Protein AF-A8A8K7-F1 (afdb_monomer_lite)

Radius of gyration: 17.1 Å; chains: 1; bounding box: 47×26×38 Å

pLDDT: mean 73.45, std 13.47, range [32.59, 96.12]

Sequence (125 aa):
MANVRFGVALPKELAERLDEVAERLNVSRSKVIEMATSAFINYLEALEDPNKATIFVVIAPASELEKVVRALEPLEAPAFACVIMKSKYVILLINVNGQEVSVLETLRKLKGAVYPIVYPGSNGV

Structure (mmCIF, N/CA/C/O backbone):
data_AF-A8A8K7-F1
#
_entry.id   AF-A8A8K7-F1
#
loop_
_atom_site.group_PDB
_atom_site.id
_atom_site.type_symbol
_atom_site.label_atom_id
_atom_site.label_alt_id
_atom_site.label_comp_id
_atom_site.label_asym_id
_atom_site.label_entity_id
_atom_site.label_seq_id
_atom_site.pdbx_PDB_ins_code
_atom_site.Cartn_x
_atom_site.Cartn_y
_atom_site.Cartn_z
_atom_site.occupancy
_atom_site.B_iso_or_equiv
_atom_site.auth_seq_id
_atom_site.auth_comp_id
_atom_site.auth_asym_id
_atom_site.auth_atom_id
_atom_site.pdbx_PDB_model_num
ATOM 1 N N . MET A 1 1 ? -22.301 1.930 -15.587 1.00 54.97 1 MET A N 1
ATOM 2 C CA . MET A 1 1 ? -22.117 0.613 -14.933 1.00 54.97 1 MET A CA 1
ATOM 3 C C . MET A 1 1 ? -23.096 0.497 -13.773 1.00 54.97 1 MET A C 1
ATOM 5 O O . MET A 1 1 ? -23.426 1.523 -13.191 1.00 54.97 1 MET A O 1
ATOM 9 N N . ALA A 1 2 ? -23.606 -0.702 -13.480 1.00 71.75 2 ALA A N 1
ATOM 10 C CA . ALA A 1 2 ? -24.527 -0.927 -12.364 1.00 71.75 2 ALA A CA 1
ATOM 11 C C . ALA A 1 2 ? -23.761 -1.000 -11.031 1.00 71.75 2 ALA A C 1
ATOM 13 O O . ALA A 1 2 ? -22.701 -1.618 -10.966 1.00 71.75 2 ALA A O 1
ATOM 14 N N . ASN A 1 3 ? -24.301 -0.392 -9.972 1.00 77.38 3 ASN A N 1
ATOM 15 C CA . ASN A 1 3 ? -23.714 -0.472 -8.635 1.00 77.38 3 ASN A 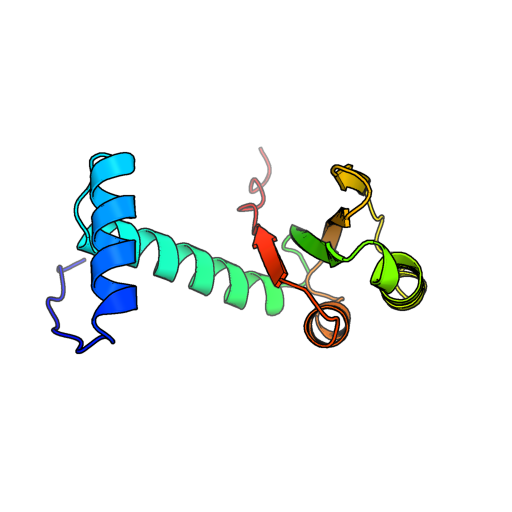CA 1
ATOM 16 C C . ASN A 1 3 ? -23.965 -1.861 -8.035 1.00 77.38 3 ASN A C 1
ATOM 18 O O . ASN A 1 3 ? -25.113 -2.235 -7.789 1.00 77.38 3 ASN A O 1
ATOM 22 N N . VAL A 1 4 ? -22.893 -2.605 -7.766 1.00 85.19 4 VAL A N 1
ATOM 23 C CA . VAL A 1 4 ? -22.954 -3.908 -7.093 1.00 85.19 4 VAL A CA 1
ATOM 24 C C . VAL A 1 4 ? -22.856 -3.691 -5.584 1.00 85.19 4 VAL A C 1
ATOM 26 O O . VAL A 1 4 ? -21.923 -3.050 -5.104 1.00 85.19 4 VAL A O 1
ATOM 29 N N . ARG A 1 5 ? -23.820 -4.222 -4.822 1.00 84.69 5 ARG A N 1
ATOM 30 C CA . ARG A 1 5 ? -23.780 -4.239 -3.352 1.00 84.69 5 ARG A CA 1
ATOM 31 C C . ARG A 1 5 ? -23.390 -5.627 -2.867 1.00 84.69 5 ARG A C 1
ATOM 33 O O . ARG A 1 5 ? -24.005 -6.612 -3.261 1.00 84.69 5 ARG A O 1
ATOM 40 N N . PHE A 1 6 ? -22.406 -5.684 -1.983 1.00 89.25 6 PHE A N 1
ATOM 41 C CA . PHE A 1 6 ? -21.948 -6.909 -1.338 1.00 89.25 6 PHE A CA 1
ATOM 42 C C . PHE A 1 6 ? -21.573 -6.614 0.119 1.00 89.25 6 PHE A C 1
ATOM 44 O O . PHE A 1 6 ? -21.259 -5.475 0.467 1.00 89.25 6 PHE A O 1
ATOM 51 N N . GLY A 1 7 ? -21.654 -7.631 0.978 1.00 87.88 7 GLY A N 1
ATOM 52 C CA . GLY A 1 7 ? -21.267 -7.545 2.386 1.00 87.88 7 GLY A CA 1
ATOM 53 C C . GLY A 1 7 ? -19.929 -8.238 2.628 1.00 87.88 7 GLY A C 1
ATOM 54 O O . GLY A 1 7 ? -19.670 -9.288 2.046 1.00 87.88 7 GLY A O 1
ATOM 55 N N . VAL A 1 8 ? -19.093 -7.665 3.495 1.00 85.44 8 VAL A N 1
ATOM 56 C CA . VAL A 1 8 ? -17.809 -8.248 3.912 1.00 85.44 8 VAL A CA 1
ATOM 57 C C . VAL A 1 8 ? -17.699 -8.152 5.429 1.00 85.44 8 VAL A C 1
ATOM 59 O O . VAL A 1 8 ? -17.962 -7.095 6.002 1.00 85.44 8 VAL A O 1
ATOM 62 N N . ALA A 1 9 ? -17.311 -9.247 6.080 1.00 90.25 9 ALA A N 1
ATOM 63 C CA . ALA A 1 9 ? -16.986 -9.241 7.501 1.00 90.25 9 ALA A CA 1
ATOM 64 C C . ALA A 1 9 ? -15.527 -8.803 7.691 1.00 90.25 9 ALA A C 1
ATOM 66 O O . ALA A 1 9 ? -14.623 -9.385 7.094 1.00 90.25 9 ALA A O 1
ATOM 67 N N . LEU A 1 10 ? -15.304 -7.782 8.520 1.00 87.88 10 LEU A N 1
ATOM 68 C CA . LEU A 1 10 ? -13.978 -7.254 8.844 1.00 87.88 10 LEU A CA 1
ATOM 69 C C . LEU A 1 10 ? -13.712 -7.386 10.349 1.00 87.88 10 LEU A C 1
ATOM 71 O O . LEU A 1 10 ? -14.661 -7.324 11.137 1.00 87.88 10 LEU A O 1
ATOM 75 N N . PRO A 1 11 ? -12.442 -7.510 10.773 1.00 93.50 11 PRO A N 1
ATOM 76 C CA . PRO A 1 11 ? -12.075 -7.340 12.173 1.00 93.50 11 PRO A CA 1
ATOM 77 C C . PRO A 1 11 ? -12.585 -5.998 12.711 1.00 93.50 11 PRO A C 1
ATOM 79 O O . PRO A 1 11 ? -12.502 -4.979 12.019 1.00 93.50 11 PRO A O 1
ATOM 82 N N . LYS A 1 12 ? -13.087 -5.993 13.950 1.00 91.75 12 LYS A N 1
ATOM 83 C CA . LYS A 1 12 ? -13.729 -4.821 14.566 1.00 91.75 12 LYS A CA 1
ATOM 84 C C . LYS A 1 12 ? -12.834 -3.577 14.533 1.00 91.75 12 LYS A C 1
ATOM 86 O O . LYS A 1 12 ? -13.265 -2.536 14.057 1.00 91.75 12 LYS A O 1
ATOM 91 N N . GLU A 1 13 ? -11.574 -3.725 14.932 1.00 92.69 13 GLU A N 1
ATOM 92 C CA . GLU A 1 13 ? -10.586 -2.637 14.952 1.00 92.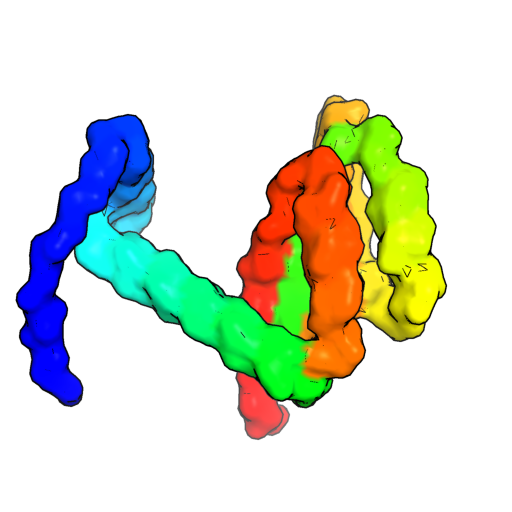69 13 GLU A CA 1
ATOM 93 C C . GLU A 1 13 ? -10.363 -2.018 13.563 1.00 92.69 13 GLU A C 1
ATOM 95 O O . GLU A 1 13 ? -10.195 -0.809 13.423 1.00 92.69 13 GLU A O 1
ATOM 100 N N . LEU A 1 14 ? -10.376 -2.835 12.503 1.00 87.56 14 LEU A N 1
ATOM 101 C CA . LEU A 1 14 ? -10.228 -2.338 11.136 1.00 87.56 14 LEU A CA 1
ATOM 102 C C . LEU A 1 14 ? -11.482 -1.583 10.685 1.00 87.56 14 LEU A C 1
ATOM 104 O O . LEU A 1 14 ? -11.362 -0.554 10.024 1.00 87.56 14 LEU A O 1
ATOM 108 N N . ALA A 1 15 ? -12.670 -2.079 11.040 1.00 90.19 15 ALA A N 1
ATOM 109 C CA . ALA A 1 15 ? -13.928 -1.410 10.724 1.00 90.19 15 ALA A CA 1
ATOM 110 C C . ALA A 1 15 ? -14.021 -0.034 11.403 1.00 90.19 15 ALA A C 1
ATOM 112 O O . ALA A 1 15 ? -14.356 0.939 10.732 1.00 90.19 15 ALA A O 1
ATOM 113 N N . GLU A 1 16 ? -13.643 0.055 12.681 1.00 94.19 16 GLU A N 1
ATOM 114 C CA . GLU A 1 16 ? -13.604 1.314 13.440 1.00 94.19 16 GLU A CA 1
ATOM 115 C C . GLU A 1 16 ? -12.627 2.316 12.811 1.00 94.19 16 GLU A C 1
ATOM 117 O O . GLU A 1 16 ? -12.985 3.461 12.552 1.00 94.19 16 GLU A O 1
ATOM 122 N N . ARG A 1 17 ? -11.421 1.873 12.433 1.00 92.12 17 ARG A N 1
ATOM 123 C CA . ARG A 1 17 ? -10.455 2.741 11.739 1.00 92.12 17 ARG A CA 1
ATOM 124 C C . ARG A 1 17 ? -10.953 3.229 10.378 1.00 92.12 17 ARG A C 1
ATOM 126 O O . ARG A 1 17 ? -10.625 4.342 9.972 1.00 92.12 17 ARG A O 1
ATOM 133 N N . LEU A 1 18 ? -11.705 2.406 9.645 1.00 91.94 18 LEU A N 1
ATOM 134 C CA . LEU A 1 18 ? -12.308 2.821 8.375 1.00 91.94 18 LEU A CA 1
ATOM 135 C C . LEU A 1 18 ? -13.397 3.879 8.587 1.00 91.94 18 LEU A C 1
ATOM 137 O O . LEU A 1 18 ? -13.502 4.787 7.763 1.00 91.94 18 LEU A O 1
ATOM 141 N N . ASP A 1 19 ? -14.164 3.786 9.675 1.00 93.94 19 ASP A N 1
ATOM 142 C CA . ASP A 1 19 ? -15.145 4.808 10.056 1.00 93.94 19 ASP A CA 1
ATOM 143 C C . ASP A 1 19 ? -14.482 6.130 10.417 1.00 93.94 19 ASP A C 1
ATOM 145 O O . ASP A 1 19 ? -14.852 7.159 9.860 1.00 93.94 19 ASP A O 1
ATOM 149 N N . GLU A 1 20 ? -13.442 6.103 11.250 1.00 95.81 20 GLU A N 1
ATOM 150 C CA . GLU A 1 20 ? -12.683 7.308 11.604 1.00 95.81 20 GLU A CA 1
ATOM 151 C C . GLU A 1 20 ? -12.127 8.019 10.361 1.00 95.81 20 GLU A C 1
ATOM 153 O O . GLU A 1 20 ? -12.141 9.247 10.261 1.00 95.81 20 GLU A O 1
ATOM 158 N N . VAL A 1 21 ? -11.628 7.255 9.383 1.00 92.56 21 VAL A N 1
ATOM 159 C CA . VAL A 1 21 ? -11.146 7.813 8.111 1.00 92.56 21 VAL A CA 1
ATOM 160 C C . VAL A 1 21 ? -12.300 8.384 7.288 1.00 92.56 21 VAL A C 1
ATOM 162 O O . VAL A 1 21 ? -12.153 9.469 6.723 1.00 92.56 21 VAL A O 1
ATOM 165 N N . ALA A 1 22 ? -13.435 7.687 7.223 1.00 94.75 22 ALA A N 1
ATOM 166 C CA . ALA A 1 22 ? -14.620 8.143 6.503 1.00 94.75 22 ALA A CA 1
ATOM 167 C C . ALA A 1 22 ? -15.153 9.467 7.074 1.00 94.75 22 ALA A C 1
ATOM 169 O O . ALA A 1 22 ? -15.396 10.405 6.312 1.00 94.75 22 ALA A O 1
ATOM 170 N N . GLU A 1 23 ? -15.231 9.582 8.401 1.00 96.12 23 GLU A N 1
ATOM 171 C CA . GLU A 1 23 ? -15.614 10.811 9.102 1.00 96.12 23 GLU A CA 1
ATOM 172 C C . GLU A 1 23 ? -14.625 11.948 8.833 1.00 96.12 23 GLU A C 1
ATOM 174 O O . GLU A 1 23 ? -15.027 13.040 8.429 1.00 96.12 23 GLU A O 1
ATOM 179 N N . ARG A 1 24 ? -13.318 11.690 8.977 1.00 95.50 24 ARG A N 1
ATOM 180 C CA . ARG A 1 24 ? -12.269 12.697 8.733 1.00 95.50 24 ARG A CA 1
ATOM 181 C C . ARG A 1 24 ? -12.272 13.237 7.308 1.00 95.50 24 ARG A C 1
ATOM 183 O O . ARG A 1 24 ? -11.950 14.404 7.101 1.00 95.50 24 ARG A O 1
ATOM 190 N N . LEU A 1 25 ? -12.574 12.384 6.334 1.00 93.56 25 LEU A N 1
ATOM 191 C CA . LEU A 1 25 ? -12.640 12.749 4.919 1.00 93.56 25 LEU A CA 1
ATOM 192 C C . LEU A 1 25 ? -14.032 13.243 4.499 1.00 93.56 25 LEU A C 1
ATOM 194 O O . LEU A 1 25 ? -14.194 13.664 3.356 1.00 93.56 25 LEU A O 1
ATOM 198 N N . ASN A 1 26 ? -15.016 13.214 5.405 1.00 95.31 26 ASN A N 1
ATOM 199 C CA . ASN A 1 26 ? -16.416 13.544 5.151 1.00 95.31 26 ASN A CA 1
ATOM 200 C C . ASN A 1 26 ? -17.007 12.781 3.948 1.00 95.31 26 ASN A C 1
ATOM 202 O O . ASN A 1 26 ? -17.635 13.353 3.055 1.00 95.31 26 ASN A O 1
ATOM 206 N N . VAL A 1 27 ? -16.773 11.469 3.907 1.00 95.31 27 VAL A N 1
ATOM 207 C CA . VAL A 1 27 ? -17.282 10.560 2.869 1.00 95.31 27 VAL A CA 1
ATOM 208 C C . VAL A 1 27 ? -17.878 9.304 3.501 1.00 95.31 27 VAL A C 1
ATOM 210 O O . VAL A 1 27 ? -17.717 9.045 4.688 1.00 95.31 27 VAL A O 1
ATOM 213 N N . SER A 1 28 ? -18.571 8.482 2.711 1.00 94.06 28 SER A N 1
ATOM 214 C CA . SER A 1 28 ? -19.067 7.193 3.199 1.00 94.06 28 SER A CA 1
ATOM 215 C C . SER A 1 28 ? -17.939 6.165 3.335 1.00 94.06 28 SER A C 1
ATOM 217 O O . SER A 1 28 ? -16.982 6.168 2.556 1.00 94.06 28 SER A O 1
ATOM 219 N N . ARG A 1 29 ? -18.096 5.198 4.251 1.00 91.75 29 ARG A N 1
ATOM 220 C CA . ARG A 1 29 ? -17.179 4.048 4.376 1.00 91.75 29 ARG A CA 1
ATOM 221 C C . ARG A 1 29 ? -16.992 3.314 3.042 1.00 91.75 29 ARG A C 1
ATOM 223 O O . ARG A 1 29 ? -15.878 2.947 2.686 1.00 91.75 29 ARG A O 1
ATOM 230 N N . SER A 1 30 ? -18.070 3.140 2.272 1.00 91.88 30 SER A N 1
ATOM 231 C CA . SER A 1 30 ? -18.008 2.532 0.936 1.00 91.88 30 SER A CA 1
ATOM 232 C C . SER A 1 30 ? -17.123 3.325 -0.020 1.00 91.88 30 SER A C 1
ATOM 234 O O . SER A 1 30 ? -16.388 2.712 -0.788 1.00 91.88 30 SER A O 1
ATOM 236 N N . LYS A 1 31 ? -17.137 4.664 0.049 1.00 90.31 31 LYS A N 1
ATOM 237 C CA . LYS A 1 31 ? -16.264 5.489 -0.789 1.00 90.31 31 LYS A CA 1
ATOM 238 C C . LYS A 1 31 ? -14.797 5.358 -0.388 1.00 90.31 31 LYS A C 1
ATOM 240 O O . LYS A 1 31 ? -13.947 5.270 -1.267 1.00 90.31 31 LYS A O 1
ATOM 245 N N . VAL A 1 32 ? -14.498 5.275 0.911 1.00 89.81 32 VAL A N 1
ATOM 246 C CA . VAL A 1 3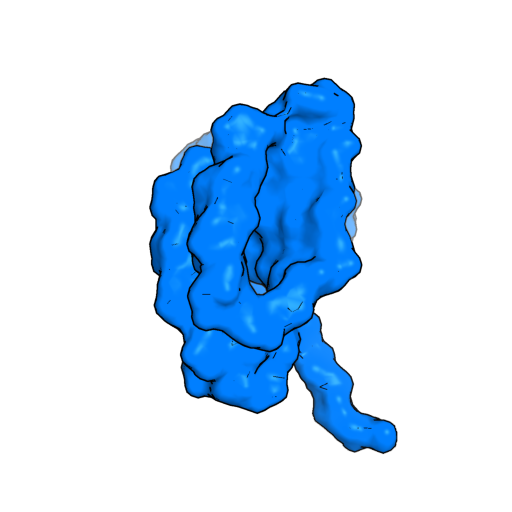2 ? -13.133 4.992 1.397 1.00 89.81 32 VAL A CA 1
ATOM 247 C C . VAL A 1 32 ? -12.639 3.645 0.870 1.00 89.81 32 VAL A C 1
ATOM 249 O O . VAL A 1 32 ? -11.520 3.556 0.369 1.00 89.81 32 VAL A O 1
ATOM 252 N N . ILE A 1 33 ? -13.482 2.610 0.932 1.00 89.38 33 ILE A N 1
ATOM 253 C CA . ILE A 1 33 ? -13.157 1.283 0.393 1.00 89.38 33 ILE A CA 1
ATOM 254 C C . ILE A 1 33 ? -12.925 1.363 -1.118 1.00 89.38 33 ILE A C 1
ATOM 256 O O . ILE A 1 33 ? -11.913 0.867 -1.591 1.00 89.38 33 ILE A O 1
ATOM 260 N N . GLU A 1 34 ? -13.798 2.034 -1.869 1.00 88.19 34 GLU A N 1
ATOM 261 C CA . GLU A 1 34 ? -13.644 2.224 -3.318 1.00 88.19 34 GLU A CA 1
ATOM 262 C C . GLU A 1 34 ? -12.325 2.930 -3.669 1.00 88.19 34 GLU A C 1
ATOM 264 O O . GLU A 1 34 ? -11.620 2.503 -4.584 1.00 88.19 34 GLU A O 1
ATOM 269 N N . MET A 1 35 ? -11.952 3.974 -2.920 1.00 83.81 35 MET A N 1
ATOM 270 C CA . MET A 1 35 ? -10.674 4.672 -3.087 1.00 83.81 35 MET A CA 1
ATOM 271 C C . MET A 1 35 ? -9.487 3.748 -2.798 1.00 83.81 35 MET A C 1
ATOM 273 O O . MET A 1 35 ? -8.536 3.719 -3.577 1.00 83.81 35 MET A O 1
ATOM 277 N N . ALA A 1 36 ? -9.551 2.966 -1.717 1.00 82.12 36 ALA A N 1
ATOM 278 C CA . ALA A 1 36 ? -8.505 2.011 -1.361 1.00 82.12 36 ALA A CA 1
ATOM 279 C C . ALA A 1 36 ? -8.371 0.890 -2.404 1.00 82.12 36 ALA A C 1
ATOM 281 O O . ALA A 1 36 ? -7.259 0.552 -2.805 1.00 82.12 36 ALA A O 1
ATOM 282 N N . THR A 1 37 ? -9.490 0.347 -2.889 1.00 84.38 37 THR A N 1
ATOM 283 C CA . THR A 1 37 ? -9.509 -0.666 -3.950 1.00 84.38 37 THR A CA 1
ATOM 284 C C . THR A 1 37 ? -8.971 -0.101 -5.259 1.00 84.38 37 THR A C 1
ATOM 286 O O . THR A 1 37 ? -8.150 -0.752 -5.894 1.00 84.38 37 THR A O 1
ATOM 289 N N . SER A 1 38 ? -9.356 1.120 -5.638 1.00 82.00 38 SER A N 1
ATOM 290 C CA . SER A 1 38 ? -8.839 1.779 -6.847 1.00 82.00 38 SER A CA 1
ATOM 291 C C . SER A 1 38 ? -7.332 2.016 -6.750 1.00 82.00 38 SER A C 1
ATOM 293 O O . SER A 1 38 ? -6.602 1.722 -7.690 1.00 82.00 38 SER A O 1
ATOM 295 N N . ALA A 1 39 ? -6.842 2.477 -5.595 1.00 75.12 39 ALA A N 1
ATOM 296 C CA . ALA A 1 39 ? -5.411 2.635 -5.352 1.00 75.12 39 ALA A CA 1
ATOM 297 C C . ALA A 1 39 ? -4.663 1.294 -5.438 1.00 75.12 39 ALA A C 1
ATOM 299 O O . ALA A 1 39 ? -3.569 1.236 -5.995 1.00 75.12 39 ALA A O 1
ATOM 300 N N . PHE A 1 40 ? -5.262 0.212 -4.933 1.00 76.69 40 PHE A N 1
ATOM 301 C CA . PHE A 1 40 ? -4.683 -1.126 -5.018 1.00 76.69 40 PHE A CA 1
ATOM 302 C C . PHE A 1 40 ? -4.677 -1.681 -6.448 1.00 76.69 40 PHE A C 1
ATOM 304 O O . PHE A 1 40 ? -3.680 -2.261 -6.860 1.00 76.69 40 PHE A O 1
ATOM 311 N N . ILE A 1 41 ? -5.740 -1.470 -7.228 1.00 78.19 41 ILE A N 1
ATOM 312 C CA . ILE A 1 41 ? -5.781 -1.863 -8.645 1.00 78.19 41 ILE A CA 1
ATOM 313 C C . ILE A 1 41 ? -4.735 -1.079 -9.437 1.00 78.19 41 ILE A C 1
ATOM 315 O O . ILE A 1 41 ? -3.923 -1.690 -10.121 1.00 78.19 41 ILE A O 1
ATOM 319 N N . ASN A 1 42 ? -4.684 0.247 -9.276 1.00 72.88 42 ASN A N 1
ATOM 320 C CA . ASN A 1 42 ? -3.667 1.083 -9.918 1.00 72.88 42 ASN A CA 1
ATOM 321 C C . ASN A 1 42 ? -2.254 0.616 -9.558 1.00 72.88 42 ASN A C 1
ATOM 323 O O . ASN A 1 42 ? -1.372 0.613 -10.411 1.00 72.88 42 ASN A O 1
ATOM 327 N N . TYR A 1 43 ? -2.051 0.201 -8.304 1.00 71.50 43 TYR A N 1
ATOM 328 C CA . TYR A 1 43 ? -0.817 -0.431 -7.865 1.00 71.50 43 TYR A CA 1
ATOM 329 C C . TYR A 1 43 ? -0.500 -1.708 -8.637 1.00 71.50 43 TYR A C 1
ATOM 331 O O . TYR A 1 43 ? 0.599 -1.803 -9.170 1.00 71.50 43 TYR A O 1
ATOM 339 N N . LEU A 1 44 ? -1.437 -2.650 -8.738 1.00 73.69 44 LEU A N 1
ATOM 340 C CA . LEU A 1 44 ? -1.228 -3.884 -9.497 1.00 73.69 44 LEU A CA 1
ATOM 341 C C . LEU A 1 44 ? -0.927 -3.606 -10.974 1.00 73.69 44 LEU A C 1
ATOM 343 O O . LEU A 1 44 ? 0.044 -4.137 -11.499 1.00 73.69 44 LEU A O 1
ATOM 347 N N . GLU A 1 45 ? -1.686 -2.719 -11.617 1.00 72.56 45 GLU A N 1
ATOM 348 C CA . GLU A 1 45 ? -1.446 -2.354 -13.016 1.00 72.56 45 GLU A CA 1
ATOM 349 C C . GLU A 1 45 ? -0.066 -1.722 -13.228 1.00 72.56 45 GLU A C 1
ATOM 351 O O . GLU A 1 45 ? 0.562 -1.929 -14.261 1.00 72.56 45 GLU A O 1
ATOM 356 N N . ALA A 1 46 ? 0.412 -0.931 -12.267 1.00 65.94 46 ALA A N 1
ATOM 357 C CA . ALA A 1 46 ? 1.727 -0.312 -12.355 1.00 65.94 46 ALA A CA 1
ATOM 358 C C . ALA A 1 46 ? 2.883 -1.305 -12.158 1.00 65.94 46 ALA A C 1
ATOM 360 O O . ALA A 1 46 ? 4.000 -1.026 -12.582 1.00 65.94 46 ALA A O 1
ATOM 361 N N . LEU A 1 47 ? 2.628 -2.465 -11.541 1.00 66.12 47 LEU A N 1
ATOM 362 C CA . LEU A 1 47 ? 3.591 -3.568 -11.529 1.00 66.12 47 LEU A CA 1
ATOM 363 C C . LEU A 1 47 ? 3.663 -4.276 -12.883 1.00 66.12 47 LEU A C 1
ATOM 365 O O . LEU A 1 47 ? 4.706 -4.811 -13.233 1.00 66.12 47 LEU A O 1
ATOM 369 N N . GLU A 1 48 ? 2.560 -4.323 -13.624 1.00 68.62 48 GLU A N 1
ATOM 370 C CA . GLU A 1 48 ? 2.493 -5.048 -14.896 1.00 68.62 48 GLU A CA 1
ATOM 371 C C . GLU A 1 48 ? 2.932 -4.193 -16.094 1.00 68.62 48 GLU A C 1
ATOM 373 O O . GLU A 1 48 ? 3.432 -4.738 -17.079 1.00 68.62 48 GLU A O 1
ATOM 378 N N . ASP A 1 49 ? 2.781 -2.865 -16.023 1.00 67.81 49 ASP A N 1
ATOM 379 C CA . ASP A 1 49 ? 3.133 -1.948 -17.110 1.00 67.81 49 ASP A CA 1
ATOM 380 C C . ASP A 1 49 ? 4.526 -1.310 -16.913 1.00 67.81 49 ASP A C 1
ATOM 382 O O . ASP A 1 49 ? 4.681 -0.401 -16.089 1.00 67.81 49 ASP A O 1
ATOM 386 N N . PRO A 1 50 ? 5.543 -1.698 -17.711 1.00 62.81 50 PRO A N 1
ATOM 387 C CA . PRO A 1 50 ? 6.890 -1.141 -17.617 1.00 62.81 50 PRO A CA 1
ATOM 388 C C . PRO A 1 50 ? 6.972 0.359 -17.921 1.00 62.81 50 PRO A C 1
ATOM 390 O O . PRO A 1 50 ? 7.969 0.987 -17.562 1.00 62.81 50 PRO A O 1
ATOM 393 N N . ASN A 1 51 ? 5.947 0.941 -18.551 1.00 65.25 51 ASN A N 1
ATOM 394 C CA . ASN A 1 51 ? 5.912 2.354 -18.927 1.00 65.25 51 ASN A CA 1
ATOM 395 C C . ASN A 1 51 ? 5.200 3.240 -17.893 1.00 65.25 51 ASN A C 1
ATOM 397 O O . ASN A 1 51 ? 5.219 4.466 -18.030 1.00 65.25 51 ASN A O 1
ATOM 401 N N . LYS A 1 52 ? 4.574 2.662 -16.857 1.00 67.38 52 LYS A N 1
ATOM 402 C CA . LYS A 1 52 ? 3.967 3.443 -15.772 1.00 67.38 52 LYS A CA 1
ATOM 403 C C . LYS A 1 52 ? 5.031 3.862 -14.759 1.00 67.38 52 LYS A C 1
ATOM 405 O O . LYS A 1 52 ? 5.633 3.030 -14.084 1.00 67.38 52 LYS A O 1
ATOM 410 N N . ALA A 1 53 ? 5.211 5.172 -14.617 1.00 66.38 53 ALA A N 1
ATOM 411 C CA . ALA A 1 53 ? 6.029 5.746 -13.556 1.00 66.38 53 ALA A CA 1
ATOM 412 C C . ALA A 1 53 ? 5.312 5.609 -12.204 1.00 66.38 53 ALA A C 1
ATOM 414 O O . ALA A 1 53 ? 4.188 6.092 -12.033 1.00 66.38 53 ALA A O 1
ATOM 415 N N . THR A 1 54 ? 5.968 4.976 -11.232 1.00 69.62 54 THR A N 1
ATOM 416 C CA . THR A 1 54 ? 5.428 4.780 -9.882 1.00 69.62 54 THR A CA 1
ATOM 417 C C . THR A 1 54 ? 6.370 5.353 -8.847 1.00 69.62 54 THR A C 1
ATOM 419 O O . THR A 1 54 ? 7.563 5.069 -8.861 1.00 69.62 54 THR A O 1
ATOM 422 N N . ILE A 1 55 ? 5.837 6.116 -7.893 1.00 72.62 55 ILE A N 1
ATOM 423 C CA . ILE A 1 55 ? 6.628 6.598 -6.764 1.00 72.62 55 ILE A CA 1
ATOM 424 C C . ILE A 1 55 ? 6.359 5.700 -5.564 1.00 72.62 55 ILE A C 1
ATOM 426 O O . ILE A 1 55 ? 5.251 5.636 -5.039 1.00 72.62 55 ILE A O 1
ATOM 430 N N . PHE A 1 56 ? 7.389 5.025 -5.081 1.00 72.88 56 PHE A N 1
ATOM 431 C CA . PHE A 1 56 ? 7.327 4.280 -3.836 1.00 72.88 56 PHE A CA 1
ATOM 432 C C . PHE A 1 56 ? 7.761 5.145 -2.673 1.00 72.88 56 PHE A C 1
ATOM 434 O O . PHE A 1 56 ? 8.848 5.718 -2.678 1.00 72.88 56 PHE A O 1
ATOM 441 N N . VAL A 1 57 ? 6.905 5.197 -1.657 1.00 73.38 57 VAL A N 1
ATOM 442 C CA . VAL A 1 57 ? 7.201 5.825 -0.377 1.00 73.38 57 VAL A CA 1
ATOM 443 C C . VAL A 1 57 ? 7.564 4.735 0.613 1.00 73.38 57 VAL A C 1
ATOM 445 O O . VAL A 1 57 ? 6.705 4.010 1.115 1.00 73.38 57 VAL A O 1
ATOM 448 N N . VAL A 1 58 ? 8.850 4.607 0.904 1.00 74.06 58 VAL A N 1
ATOM 449 C CA . VAL A 1 58 ? 9.343 3.664 1.910 1.00 74.06 58 VAL A CA 1
ATOM 450 C C . VAL A 1 58 ? 9.502 4.409 3.220 1.00 74.06 58 VAL A C 1
ATOM 452 O O . VAL A 1 58 ? 10.283 5.352 3.296 1.00 74.06 58 VAL A O 1
ATOM 455 N N . ILE A 1 59 ? 8.785 3.977 4.254 1.00 77.00 59 ILE A N 1
ATOM 456 C CA . ILE A 1 59 ? 8.952 4.469 5.621 1.00 77.00 59 ILE A CA 1
ATOM 457 C C . ILE A 1 59 ? 9.608 3.360 6.436 1.00 77.00 59 ILE A C 1
ATOM 459 O O . ILE A 1 59 ? 8.967 2.366 6.785 1.00 77.00 59 IL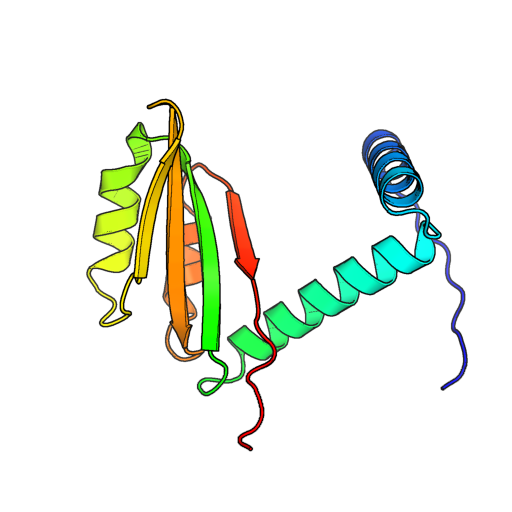E A O 1
ATOM 463 N N . ALA A 1 60 ? 10.886 3.533 6.752 1.00 75.44 60 ALA A N 1
ATOM 464 C CA . ALA A 1 60 ? 11.673 2.563 7.508 1.00 75.44 60 ALA A CA 1
ATOM 465 C C . ALA A 1 60 ? 12.291 3.212 8.756 1.00 75.44 60 ALA A C 1
ATOM 467 O O . ALA A 1 60 ? 12.503 4.426 8.774 1.00 75.44 60 ALA A O 1
ATOM 468 N N . PRO A 1 61 ? 12.598 2.450 9.820 1.00 79.50 61 PRO A N 1
ATOM 469 C CA . PRO A 1 61 ? 13.439 2.934 10.904 1.00 79.50 61 PRO A CA 1
ATOM 470 C C . PRO A 1 61 ? 14.785 3.422 10.363 1.00 79.50 61 PRO A C 1
ATOM 472 O O . PRO A 1 61 ? 15.348 2.815 9.454 1.00 79.50 61 PRO A O 1
ATOM 475 N N . ALA A 1 62 ? 15.350 4.471 10.960 1.00 77.75 62 ALA A N 1
ATOM 476 C CA . ALA A 1 62 ? 16.642 5.012 10.531 1.00 77.75 62 ALA A CA 1
ATOM 477 C C . ALA A 1 62 ? 17.785 3.981 10.602 1.00 77.75 62 ALA A C 1
ATOM 479 O O . ALA A 1 62 ? 18.719 4.045 9.810 1.00 77.75 62 ALA A O 1
ATOM 480 N N . SER A 1 63 ? 17.673 2.979 11.480 1.00 79.75 63 SER A N 1
ATOM 481 C CA . SER A 1 63 ? 18.610 1.852 11.569 1.00 79.75 63 SER A CA 1
ATOM 482 C C . SER A 1 63 ? 18.605 0.925 10.346 1.00 79.75 63 SER A C 1
ATOM 484 O O . SER A 1 63 ? 19.537 0.150 10.174 1.00 79.75 63 SER A O 1
ATOM 486 N N . GLU A 1 64 ? 17.560 0.957 9.516 1.00 75.56 64 GLU A N 1
ATOM 487 C CA . GLU A 1 64 ? 17.453 0.147 8.295 1.00 75.56 64 GLU A CA 1
ATOM 488 C C . GLU A 1 64 ? 17.913 0.919 7.045 1.00 75.56 64 GLU A C 1
ATOM 490 O O . GLU A 1 64 ? 17.955 0.337 5.965 1.00 75.56 64 GLU A O 1
ATOM 495 N N . LEU A 1 65 ? 18.302 2.197 7.176 1.00 74.94 65 LEU A N 1
ATOM 496 C CA . LEU A 1 65 ? 18.670 3.064 6.050 1.00 74.94 65 LEU A CA 1
ATOM 497 C C . LEU A 1 65 ? 19.743 2.445 5.151 1.00 74.94 65 LEU A C 1
ATOM 499 O O . LEU A 1 65 ? 19.581 2.428 3.937 1.00 74.94 65 LEU A O 1
ATOM 503 N N . GLU A 1 66 ? 20.809 1.897 5.735 1.00 78.12 66 GLU A N 1
ATOM 504 C CA . GLU A 1 66 ? 21.899 1.289 4.965 1.00 78.12 66 GLU A CA 1
ATOM 505 C C . GLU A 1 66 ? 21.412 0.098 4.126 1.00 78.12 66 GLU A C 1
ATOM 507 O O . GLU A 1 66 ? 21.801 -0.055 2.972 1.00 78.12 66 GLU A O 1
ATOM 512 N N . LYS A 1 67 ? 20.502 -0.719 4.670 1.00 76.56 67 LYS A N 1
ATOM 513 C CA . LYS A 1 67 ? 19.902 -1.838 3.931 1.00 76.56 67 LYS A CA 1
ATOM 514 C C . LYS A 1 67 ? 18.986 -1.349 2.819 1.00 76.56 67 LYS A C 1
ATOM 516 O O . LYS A 1 67 ? 18.973 -1.961 1.757 1.00 76.56 67 LYS A O 1
ATOM 521 N N . VAL A 1 68 ? 18.237 -0.268 3.055 1.00 73.25 68 VAL A N 1
ATOM 522 C CA . VAL A 1 68 ? 17.399 0.335 2.012 1.00 73.25 68 VAL A CA 1
ATOM 523 C C . VAL A 1 68 ? 18.281 0.862 0.880 1.00 73.25 68 VAL A C 1
ATOM 525 O O . VAL A 1 68 ? 18.022 0.543 -0.269 1.00 73.25 68 VAL A O 1
ATOM 528 N N . VAL A 1 69 ? 19.353 1.598 1.189 1.00 75.19 69 VAL A N 1
ATOM 529 C CA . VAL A 1 69 ? 20.284 2.127 0.177 1.00 75.19 69 VAL A CA 1
ATOM 530 C C . VAL A 1 69 ? 20.928 0.993 -0.624 1.00 75.19 69 VAL A C 1
ATOM 532 O O . VAL A 1 69 ? 20.862 1.017 -1.846 1.00 75.19 69 VAL A O 1
ATOM 535 N N . ARG A 1 70 ? 21.442 -0.055 0.035 1.00 77.06 70 ARG A N 1
ATOM 536 C CA . ARG A 1 70 ? 22.003 -1.237 -0.650 1.00 77.06 70 ARG A CA 1
ATOM 537 C C . ARG A 1 70 ? 20.986 -1.986 -1.510 1.00 77.06 70 ARG A C 1
ATOM 539 O O . ARG A 1 70 ? 21.356 -2.573 -2.515 1.00 77.06 70 ARG A O 1
ATOM 546 N N . ALA A 1 71 ? 19.714 -2.003 -1.115 1.00 73.81 71 ALA A N 1
ATOM 547 C CA . ALA A 1 71 ? 18.650 -2.591 -1.927 1.00 73.81 71 ALA A CA 1
ATOM 548 C C . ALA A 1 71 ? 18.344 -1.760 -3.183 1.00 73.81 71 ALA A C 1
ATOM 550 O O . ALA A 1 71 ? 17.796 -2.302 -4.140 1.00 73.81 71 ALA A O 1
ATOM 551 N N . LEU A 1 72 ? 18.684 -0.467 -3.167 1.00 71.88 72 LEU A N 1
ATOM 552 C CA . LEU A 1 72 ? 18.486 0.455 -4.280 1.00 71.88 72 LEU A CA 1
ATOM 553 C C . LEU A 1 72 ? 19.710 0.578 -5.195 1.00 71.88 72 LEU A C 1
ATOM 555 O O . LEU A 1 72 ? 19.533 0.896 -6.358 1.00 71.88 72 LEU A O 1
ATOM 559 N N . GLU A 1 73 ? 20.925 0.290 -4.717 1.00 72.50 73 GLU A N 1
ATOM 560 C CA . GLU A 1 73 ? 22.162 0.310 -5.525 1.00 72.50 73 GLU A CA 1
ATOM 561 C C . GLU A 1 73 ? 22.108 -0.482 -6.849 1.00 72.50 73 GLU A C 1
ATOM 563 O O . GLU A 1 73 ? 22.662 0.006 -7.833 1.00 72.50 73 GLU A O 1
ATOM 568 N N . PRO A 1 74 ? 21.477 -1.673 -6.935 1.00 68.12 74 PRO A N 1
ATOM 569 C CA . PRO A 1 74 ? 21.394 -2.433 -8.185 1.00 68.12 74 PRO A CA 1
ATOM 570 C C . PRO A 1 74 ? 20.454 -1.805 -9.213 1.00 68.12 74 PRO A C 1
ATOM 572 O O . PRO A 1 74 ? 20.350 -2.296 -10.336 1.00 68.12 74 PRO A O 1
ATOM 575 N N . LEU A 1 75 ? 19.712 -0.785 -8.800 1.00 62.12 75 LEU A N 1
ATOM 576 C CA . LEU A 1 75 ? 18.732 -0.118 -9.616 1.00 62.12 75 LEU A CA 1
ATOM 577 C C . LEU A 1 75 ? 19.382 1.133 -10.137 1.00 62.12 75 LEU A C 1
ATOM 579 O O . LEU A 1 75 ? 19.733 2.040 -9.388 1.00 62.12 75 LEU A O 1
ATOM 583 N N . GLU A 1 76 ? 19.434 1.229 -11.451 1.00 59.72 76 GLU A N 1
ATOM 584 C CA . GLU A 1 76 ? 19.643 2.506 -12.119 1.00 59.72 76 GLU A CA 1
ATOM 585 C C . GLU A 1 76 ? 18.406 3.427 -11.952 1.00 59.72 76 GLU A C 1
ATOM 587 O O . GLU A 1 76 ? 18.253 4.418 -12.663 1.00 59.72 76 GLU A O 1
ATOM 592 N N . ALA A 1 77 ? 17.519 3.120 -10.993 1.00 57.44 77 ALA A N 1
ATOM 593 C CA . ALA A 1 77 ? 16.402 3.930 -10.555 1.00 57.44 77 ALA A CA 1
ATOM 594 C C . ALA A 1 77 ? 16.895 5.205 -9.855 1.00 57.44 77 ALA A C 1
ATOM 596 O O . ALA A 1 77 ? 17.562 5.139 -8.815 1.00 57.44 77 ALA A O 1
ATOM 597 N N . PRO A 1 78 ? 16.516 6.397 -10.337 1.00 57.44 78 PRO A N 1
ATOM 598 C CA . PRO A 1 78 ? 16.808 7.630 -9.630 1.00 57.44 78 PRO A CA 1
ATOM 599 C C . PRO A 1 78 ? 15.962 7.704 -8.348 1.00 57.44 78 PRO A C 1
ATOM 601 O O . PRO A 1 78 ? 14.780 8.060 -8.366 1.00 57.44 78 PRO A O 1
ATOM 604 N N . ALA A 1 79 ? 16.571 7.402 -7.200 1.00 58.56 79 ALA A N 1
ATOM 605 C CA . ALA A 1 79 ? 16.018 7.780 -5.904 1.00 58.56 79 ALA A CA 1
ATOM 606 C C . ALA A 1 79 ? 16.001 9.317 -5.815 1.00 58.56 79 ALA A C 1
ATOM 608 O O . ALA A 1 79 ? 17.046 9.961 -5.754 1.00 58.56 79 ALA A O 1
ATOM 609 N N . PHE A 1 80 ? 14.808 9.915 -5.843 1.00 57.66 80 PHE A N 1
ATOM 610 C CA . PHE A 1 80 ? 14.657 11.366 -5.989 1.00 57.66 80 PHE A CA 1
ATOM 611 C C . PHE A 1 80 ? 14.815 12.124 -4.667 1.00 57.66 80 PHE A C 1
ATOM 613 O O . PHE A 1 80 ? 15.256 13.272 -4.667 1.00 57.66 80 PHE A O 1
ATOM 620 N N . ALA A 1 81 ? 14.440 11.517 -3.535 1.00 63.12 81 ALA A N 1
ATOM 621 C CA . ALA A 1 81 ? 14.530 12.184 -2.239 1.00 63.12 81 ALA A CA 1
ATOM 622 C C . ALA A 1 81 ? 14.564 11.206 -1.056 1.00 63.12 81 ALA A C 1
ATOM 624 O O . ALA A 1 81 ? 13.812 10.232 -1.001 1.00 63.12 81 ALA A O 1
ATOM 625 N N . CYS A 1 82 ? 15.393 11.534 -0.064 1.00 63.31 82 CYS A N 1
ATOM 626 C CA . CYS A 1 82 ? 15.450 10.891 1.244 1.00 63.31 82 CYS A CA 1
ATOM 627 C C . CYS A 1 82 ? 15.190 11.952 2.321 1.00 63.31 82 CYS A C 1
ATOM 629 O O . CYS A 1 82 ? 15.915 12.944 2.410 1.00 63.31 82 CYS A O 1
ATOM 631 N N . VAL A 1 83 ? 14.149 11.762 3.130 1.00 66.31 83 VAL A N 1
ATOM 632 C CA . VAL A 1 83 ? 13.772 12.660 4.228 1.00 66.31 83 VAL A CA 1
ATOM 633 C C . VAL A 1 83 ? 13.912 11.915 5.549 1.00 66.31 83 VAL A C 1
ATOM 635 O O . VAL A 1 83 ? 13.209 10.939 5.809 1.00 66.31 83 VAL A O 1
ATOM 638 N N . ILE A 1 84 ? 14.799 12.391 6.422 1.00 62.09 84 ILE A N 1
ATOM 639 C CA . ILE A 1 84 ? 14.977 11.827 7.764 1.00 62.09 84 ILE A CA 1
ATOM 640 C C . ILE A 1 84 ? 14.017 12.530 8.728 1.00 62.09 84 ILE A C 1
ATOM 642 O O . ILE A 1 84 ? 14.140 13.727 8.990 1.00 62.09 84 ILE A O 1
ATOM 646 N N . MET A 1 85 ? 13.068 11.787 9.298 1.00 65.00 85 MET A N 1
ATOM 647 C CA . MET A 1 85 ? 12.109 12.307 10.272 1.00 65.00 85 MET A CA 1
ATOM 648 C C . MET A 1 85 ? 12.517 11.965 11.707 1.00 65.00 85 MET A C 1
ATOM 650 O O . MET A 1 85 ? 12.509 10.803 12.129 1.00 65.00 85 MET A O 1
ATOM 654 N N . LYS A 1 86 ? 12.801 13.013 12.495 1.00 65.31 86 LYS A N 1
ATOM 655 C CA . LYS A 1 86 ? 13.041 12.948 13.953 1.00 65.31 86 LYS A CA 1
ATOM 656 C C . LYS A 1 86 ? 14.079 11.889 14.373 1.00 65.31 86 LYS A C 1
ATOM 658 O O . LYS A 1 86 ? 13.937 11.295 15.439 1.00 65.31 86 LYS A O 1
ATOM 663 N N . SER A 1 87 ? 15.064 11.603 13.517 1.00 64.25 87 SER A N 1
ATOM 664 C CA . SER A 1 87 ? 16.130 10.601 13.721 1.00 64.25 87 SER A CA 1
ATOM 665 C C . SER A 1 87 ? 15.658 9.169 14.022 1.00 64.25 87 SER A C 1
ATOM 667 O O . SER A 1 87 ? 16.465 8.323 14.397 1.00 64.25 87 SER A O 1
ATOM 669 N N . LYS A 1 88 ? 14.359 8.882 13.878 1.00 72.62 88 LYS A N 1
ATOM 670 C CA . LYS A 1 88 ? 13.767 7.564 14.157 1.00 72.62 88 LYS A CA 1
ATOM 671 C C . LYS A 1 88 ? 13.350 6.852 12.887 1.00 72.62 88 LYS A C 1
ATOM 673 O O . LYS A 1 88 ? 13.486 5.636 12.813 1.00 72.62 88 LYS A O 1
ATOM 678 N N . TYR A 1 89 ? 12.871 7.607 11.905 1.00 74.44 89 TYR A N 1
ATOM 679 C CA . TYR A 1 89 ? 12.380 7.074 10.646 1.00 74.44 89 TYR A CA 1
ATOM 680 C C . TYR A 1 89 ? 13.007 7.812 9.476 1.00 74.44 89 TYR A C 1
ATOM 682 O O . TYR A 1 89 ? 13.340 8.995 9.573 1.00 74.44 89 TYR A O 1
ATOM 690 N N . VAL A 1 90 ? 13.131 7.107 8.365 1.00 73.62 90 VAL A N 1
ATOM 691 C CA . VAL A 1 90 ? 13.501 7.659 7.073 1.00 73.62 90 VAL A CA 1
ATOM 692 C C . VAL A 1 90 ? 12.350 7.401 6.118 1.00 73.62 90 VAL A C 1
ATOM 694 O O . VAL A 1 90 ? 11.789 6.305 6.097 1.00 73.62 90 VAL A O 1
ATOM 697 N N . ILE A 1 91 ? 12.000 8.435 5.364 1.00 74.88 91 ILE A N 1
ATOM 698 C CA . ILE A 1 91 ? 11.061 8.377 4.255 1.00 74.88 91 ILE A CA 1
ATOM 699 C C . ILE A 1 91 ? 11.874 8.484 2.972 1.00 74.88 91 ILE A C 1
ATOM 701 O O . ILE A 1 91 ? 12.564 9.482 2.769 1.00 74.88 91 ILE A O 1
ATOM 705 N N . LEU A 1 92 ? 11.793 7.478 2.110 1.00 73.12 92 LEU A N 1
ATOM 706 C CA . LEU A 1 92 ? 12.404 7.515 0.785 1.00 73.12 92 LEU A CA 1
ATOM 707 C C . LEU A 1 92 ? 11.327 7.562 -0.286 1.00 73.12 92 LEU A C 1
ATOM 709 O O . LEU A 1 92 ? 10.368 6.795 -0.222 1.00 73.12 92 LEU A O 1
ATOM 713 N N . LEU A 1 93 ? 11.514 8.458 -1.251 1.00 73.88 93 LEU A N 1
ATOM 714 C CA . LEU A 1 93 ? 10.720 8.552 -2.469 1.00 73.88 93 LEU A CA 1
ATOM 715 C C . LEU A 1 93 ? 11.542 7.967 -3.614 1.00 73.88 93 LEU A C 1
ATOM 717 O O . LEU A 1 93 ? 12.556 8.545 -4.019 1.00 73.88 93 LEU A O 1
ATOM 721 N N . ILE A 1 94 ? 11.116 6.813 -4.110 1.00 72.12 94 ILE A N 1
ATOM 722 C CA . ILE A 1 94 ? 11.829 6.066 -5.146 1.00 72.12 94 ILE A CA 1
ATOM 723 C C . ILE A 1 94 ? 10.943 6.054 -6.380 1.00 72.12 94 ILE A C 1
ATOM 725 O O . ILE A 1 94 ? 9.825 5.545 -6.317 1.00 72.12 94 ILE A O 1
ATOM 729 N N . ASN A 1 95 ? 11.419 6.634 -7.479 1.00 70.12 95 ASN A N 1
ATOM 730 C CA . ASN A 1 95 ? 10.735 6.494 -8.755 1.00 70.12 95 ASN A CA 1
ATOM 731 C C . ASN A 1 95 ? 11.158 5.165 -9.374 1.00 70.12 95 ASN A C 1
ATOM 733 O O . ASN A 1 95 ? 12.347 4.933 -9.567 1.00 70.12 95 ASN A O 1
ATOM 737 N N . VAL A 1 96 ? 10.183 4.308 -9.629 1.00 68.12 96 VAL A N 1
ATOM 738 C CA . VAL A 1 96 ? 10.367 2.960 -10.150 1.00 68.12 96 VAL A CA 1
ATOM 739 C C . VAL A 1 96 ? 9.474 2.858 -11.378 1.00 68.12 96 VAL A C 1
ATOM 741 O O . VAL A 1 96 ? 8.263 3.090 -11.297 1.00 68.12 96 VAL A O 1
ATOM 744 N N . ASN A 1 97 ? 10.069 2.520 -12.516 1.00 64.12 97 ASN A N 1
ATOM 745 C CA . ASN A 1 97 ? 9.310 2.146 -13.709 1.00 64.12 97 ASN A CA 1
ATOM 746 C C . ASN A 1 97 ? 8.999 0.643 -13.635 1.00 64.12 97 ASN A C 1
ATOM 748 O O . ASN A 1 97 ? 9.756 -0.111 -13.026 1.00 64.12 97 ASN A O 1
ATOM 752 N N . GLY A 1 98 ? 7.914 0.168 -14.254 1.00 56.78 98 GLY A N 1
ATOM 753 C CA . GLY A 1 98 ? 7.455 -1.226 -14.097 1.00 56.78 98 GLY A CA 1
ATOM 754 C C . GLY A 1 98 ? 8.442 -2.328 -14.540 1.00 56.78 98 GLY A C 1
ATOM 755 O O . GLY A 1 98 ? 8.156 -3.505 -14.361 1.00 56.78 98 GLY A O 1
ATOM 756 N N . GLN A 1 99 ? 9.630 -1.999 -15.066 1.00 55.00 99 GLN A N 1
ATOM 757 C CA . GLN A 1 99 ? 10.722 -2.972 -15.244 1.00 55.00 99 GLN A CA 1
ATOM 758 C C . GLN A 1 99 ? 11.416 -3.381 -13.929 1.00 55.00 99 GLN A C 1
ATOM 760 O O . GLN A 1 99 ? 12.158 -4.360 -13.899 1.00 55.00 99 GLN A O 1
ATOM 765 N N . GLU A 1 100 ? 11.152 -2.682 -12.826 1.00 62.41 100 GLU A N 1
ATOM 766 C CA . GLU A 1 100 ? 11.873 -2.822 -11.556 1.00 62.41 100 GLU A CA 1
ATOM 767 C C . GLU A 1 100 ? 11.009 -3.444 -10.434 1.00 62.41 100 GLU A C 1
ATOM 769 O O . GLU A 1 100 ? 11.216 -3.209 -9.246 1.00 62.41 100 GLU A O 1
ATOM 774 N N . VAL A 1 101 ? 10.034 -4.298 -10.769 1.00 59.53 101 VAL A N 1
ATOM 775 C CA . VAL A 1 101 ? 9.155 -4.975 -9.784 1.00 59.53 101 VAL A CA 1
ATOM 776 C C . VAL A 1 101 ? 9.932 -5.804 -8.746 1.00 59.53 101 VAL A C 1
ATOM 778 O O . VAL A 1 101 ? 9.510 -5.910 -7.592 1.00 59.53 101 VAL A O 1
ATOM 781 N N . SER A 1 102 ? 11.102 -6.340 -9.106 1.00 63.09 102 SER A N 1
ATOM 782 C CA . SER A 1 102 ? 11.999 -7.082 -8.198 1.00 63.09 102 SER A CA 1
ATOM 783 C C . SER A 1 102 ? 12.458 -6.253 -6.985 1.00 63.09 102 SER A C 1
ATOM 785 O O . SER A 1 102 ? 12.719 -6.780 -5.896 1.00 63.09 102 S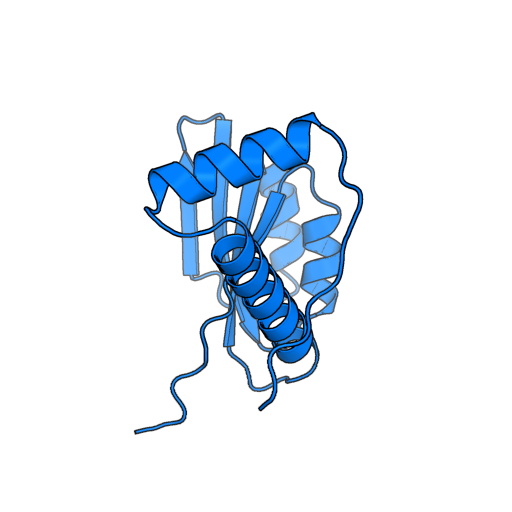ER A O 1
ATOM 787 N N . VAL A 1 103 ? 12.491 -4.932 -7.138 1.00 66.50 103 VAL A N 1
ATOM 788 C CA . VAL A 1 103 ? 12.821 -3.964 -6.087 1.00 66.50 103 VAL A CA 1
ATOM 789 C C . VAL A 1 103 ? 11.784 -3.977 -5.003 1.00 66.50 103 VAL A C 1
ATOM 791 O O . VAL A 1 103 ? 12.112 -3.905 -3.824 1.00 66.50 103 VAL A O 1
ATOM 794 N N . LEU A 1 104 ? 10.520 -4.098 -5.387 1.00 67.81 104 LEU A N 1
ATOM 795 C CA . LEU A 1 104 ? 9.424 -4.025 -4.44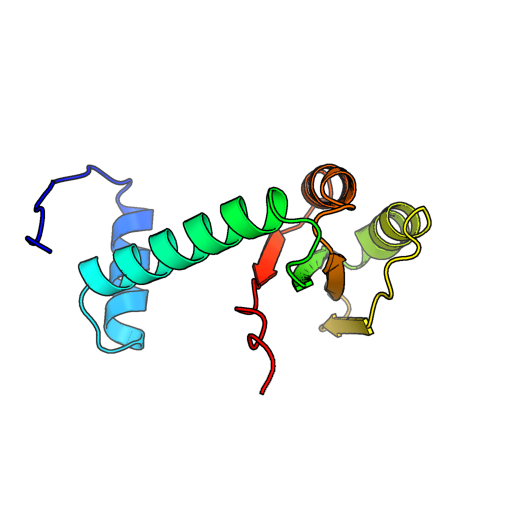3 1.00 67.81 104 LEU A CA 1
ATOM 796 C C . LEU A 1 104 ? 9.401 -5.208 -3.516 1.00 67.81 104 LEU A C 1
ATOM 798 O O . LEU A 1 104 ? 9.142 -5.042 -2.327 1.00 67.81 104 LEU A O 1
ATOM 802 N N . GLU A 1 105 ? 9.725 -6.386 -4.028 1.00 70.12 105 GLU A N 1
ATOM 803 C CA . GLU A 1 105 ? 9.913 -7.556 -3.183 1.00 70.12 105 GLU A CA 1
ATOM 804 C C . GLU A 1 105 ? 11.057 -7.354 -2.191 1.00 70.12 105 GLU A C 1
ATOM 806 O O . GLU A 1 105 ? 10.959 -7.779 -1.040 1.00 70.12 105 GLU A O 1
ATOM 811 N N . THR A 1 106 ? 12.122 -6.670 -2.609 1.00 70.19 106 THR A N 1
ATOM 812 C CA . THR A 1 106 ? 13.269 -6.366 -1.748 1.00 70.19 106 THR A CA 1
ATOM 813 C C . THR A 1 106 ? 12.913 -5.318 -0.693 1.00 70.19 106 THR A C 1
ATOM 815 O O . THR A 1 106 ? 13.162 -5.536 0.492 1.00 70.19 106 THR A O 1
ATOM 818 N N . LEU A 1 107 ? 12.239 -4.233 -1.078 1.00 70.19 107 LEU A N 1
ATOM 819 C CA . LEU A 1 107 ? 11.773 -3.188 -0.165 1.00 70.19 107 LEU A CA 1
ATOM 820 C C . LEU A 1 107 ? 10.728 -3.720 0.825 1.00 70.19 107 LEU A C 1
ATOM 822 O O . LEU A 1 107 ? 10.755 -3.352 1.997 1.00 70.19 107 LEU A O 1
ATOM 826 N N . ARG A 1 108 ? 9.844 -4.633 0.399 1.00 69.81 108 ARG A N 1
ATOM 827 C CA . ARG A 1 108 ? 8.852 -5.295 1.270 1.00 69.81 108 ARG A CA 1
ATOM 828 C C . ARG A 1 108 ? 9.482 -6.188 2.340 1.00 69.81 108 ARG A C 1
ATOM 830 O O . ARG A 1 108 ? 8.841 -6.441 3.356 1.00 69.81 108 ARG A O 1
ATOM 837 N N . LYS A 1 109 ? 10.709 -6.675 2.130 1.00 72.00 109 LYS A N 1
ATOM 838 C CA . LYS A 1 109 ? 11.452 -7.468 3.128 1.00 72.00 109 LYS A CA 1
ATOM 839 C C . LYS A 1 109 ? 12.082 -6.599 4.221 1.00 72.00 109 LYS A C 1
ATOM 841 O O . LYS A 1 109 ? 12.527 -7.136 5.236 1.00 72.00 109 LYS A O 1
ATOM 846 N N . LEU A 1 110 ? 12.144 -5.281 4.031 1.00 70.00 110 LEU A N 1
ATOM 847 C CA . LEU A 1 110 ? 12.710 -4.362 5.014 1.00 70.00 110 LEU A CA 1
ATOM 848 C C . LEU A 1 110 ? 11.743 -4.170 6.183 1.00 70.00 110 LEU A C 1
ATOM 850 O O . LEU A 1 110 ? 10.523 -4.159 6.016 1.00 70.00 110 LEU A O 1
ATOM 854 N N . LYS A 1 111 ? 12.287 -3.989 7.393 1.00 65.38 111 LYS A N 1
ATOM 855 C CA . LYS A 1 111 ? 11.463 -3.600 8.542 1.00 65.38 111 LYS A CA 1
ATOM 856 C C . LYS A 1 111 ? 10.948 -2.186 8.297 1.00 65.38 111 LYS A C 1
ATOM 858 O O . LYS A 1 111 ? 11.726 -1.240 8.296 1.00 65.38 111 LYS A O 1
ATOM 863 N N . GLY A 1 112 ? 9.645 -2.043 8.100 1.00 67.62 112 GLY A N 1
ATOM 864 C CA . GLY A 1 112 ? 9.027 -0.769 7.763 1.00 67.62 112 GLY A CA 1
ATOM 865 C C . GLY A 1 112 ? 7.732 -0.972 6.996 1.00 67.62 112 GLY A C 1
ATOM 866 O O . GLY A 1 112 ? 7.231 -2.090 6.880 1.00 67.62 112 GLY A O 1
ATOM 867 N N . ALA A 1 113 ? 7.189 0.120 6.482 1.00 66.50 113 ALA A N 1
ATOM 868 C CA . ALA A 1 113 ? 6.032 0.088 5.609 1.00 66.50 113 ALA A CA 1
ATOM 869 C C . ALA A 1 113 ? 6.404 0.702 4.259 1.00 66.50 113 ALA A C 1
ATOM 871 O O . ALA A 1 113 ? 6.925 1.816 4.191 1.00 66.50 113 ALA A O 1
ATOM 872 N N . VAL A 1 114 ? 6.142 -0.046 3.191 1.00 65.19 114 VAL A N 1
ATOM 873 C CA . VAL A 1 114 ? 6.309 0.409 1.811 1.00 65.19 114 VAL A CA 1
ATOM 874 C C . VAL A 1 114 ? 4.932 0.756 1.278 1.00 65.19 114 VAL A C 1
ATOM 876 O O . VAL A 1 114 ? 4.065 -0.113 1.181 1.00 65.19 114 VAL A O 1
ATOM 879 N N . TYR A 1 115 ? 4.737 2.022 0.940 1.00 66.75 115 TYR A N 1
ATOM 880 C CA . TYR A 1 115 ? 3.498 2.526 0.377 1.00 66.75 115 TYR A CA 1
ATOM 881 C C . TYR A 1 115 ? 3.717 2.859 -1.101 1.00 66.75 115 TYR A C 1
ATOM 883 O O . TYR A 1 115 ? 4.461 3.793 -1.406 1.00 66.75 115 TYR A O 1
ATOM 891 N N . PRO A 1 116 ? 3.097 2.121 -2.035 1.00 62.97 116 PRO A N 1
ATOM 892 C CA . PRO A 1 116 ? 3.015 2.576 -3.414 1.00 62.97 116 PRO A CA 1
ATOM 893 C C . PRO A 1 116 ? 2.187 3.851 -3.495 1.00 62.97 116 PRO A C 1
ATOM 895 O O . PRO A 1 116 ? 1.035 3.875 -3.060 1.00 62.97 116 PRO A O 1
ATOM 898 N N . ILE A 1 117 ? 2.742 4.882 -4.115 1.00 65.06 117 ILE A N 1
ATOM 899 C CA . ILE A 1 117 ? 1.971 5.984 -4.673 1.00 65.06 117 ILE A CA 1
ATOM 900 C C . ILE A 1 117 ? 2.083 5.861 -6.187 1.00 65.06 117 ILE A C 1
ATOM 902 O O . ILE A 1 117 ? 3.044 6.302 -6.819 1.00 65.06 117 ILE A O 1
ATOM 906 N N . VAL A 1 118 ? 1.074 5.225 -6.775 1.00 60.75 118 VAL A N 1
ATOM 907 C CA . VAL A 1 118 ? 0.936 5.210 -8.226 1.00 60.75 118 VAL A CA 1
ATOM 908 C C . VAL A 1 118 ? 0.381 6.550 -8.651 1.00 60.75 118 VAL A C 1
ATOM 910 O O . VAL A 1 118 ? -0.766 6.887 -8.347 1.00 60.75 118 VAL A O 1
ATOM 913 N N . TYR A 1 119 ? 1.203 7.311 -9.360 1.00 57.38 119 TYR A N 1
ATOM 914 C CA . TYR A 1 119 ? 0.691 8.428 -10.120 1.00 57.38 119 TYR A CA 1
ATOM 915 C C . TYR A 1 119 ? 0.039 7.850 -11.373 1.00 57.38 119 TYR A C 1
ATOM 917 O O . TYR A 1 119 ? 0.680 7.066 -12.076 1.00 57.38 119 TYR A O 1
ATOM 925 N N . PRO A 1 120 ? -1.220 8.200 -11.685 1.00 52.59 120 PRO A N 1
ATOM 926 C CA . PRO A 1 120 ? -1.682 8.028 -13.046 1.00 52.59 120 PRO A CA 1
ATOM 927 C C . PRO A 1 120 ? -0.733 8.878 -13.883 1.00 52.59 120 PRO A C 1
ATOM 929 O O . PRO A 1 120 ? -0.729 10.104 -13.750 1.00 52.59 120 PRO A O 1
ATOM 932 N N . GLY A 1 121 ? 0.146 8.230 -14.652 1.00 45.69 121 GLY A N 1
ATOM 933 C CA . GLY A 1 121 ? 0.971 8.930 -15.620 1.00 45.69 121 GLY A CA 1
ATOM 934 C C . GLY A 1 121 ? 0.045 9.862 -16.383 1.00 45.69 121 GLY A C 1
ATOM 935 O O . GLY A 1 121 ? -1.016 9.437 -16.850 1.00 45.69 121 GLY A O 1
ATOM 936 N N . SER A 1 122 ? 0.377 11.149 -16.422 1.00 40.38 122 SER A N 1
ATOM 937 C CA . SER A 1 122 ? -0.268 12.052 -17.356 1.00 40.38 122 SER A CA 1
ATOM 938 C C . SER A 1 122 ? -0.002 11.461 -18.732 1.00 40.38 122 SER A C 1
ATOM 940 O O . SER A 1 122 ? 1.110 11.588 -19.243 1.00 40.38 122 SER A O 1
ATOM 942 N N . ASN A 1 123 ? -0.985 10.748 -19.291 1.00 36.41 123 ASN A N 1
ATOM 943 C CA . ASN A 1 123 ? -1.015 10.463 -20.716 1.00 36.41 123 ASN A CA 1
ATOM 944 C C . ASN A 1 123 ? -0.738 11.803 -21.384 1.00 36.41 123 ASN A C 1
ATOM 946 O O . ASN A 1 123 ? -1.472 12.757 -21.119 1.00 36.41 123 ASN A O 1
ATOM 950 N N . GLY A 1 124 ? 0.383 11.873 -22.104 1.00 34.25 124 GLY A N 1
ATOM 951 C CA . GLY A 1 124 ? 0.955 13.116 -22.596 1.00 34.25 124 GLY A CA 1
ATOM 952 C C . GLY A 1 124 ? -0.114 14.065 -23.124 1.00 34.25 124 GLY A C 1
ATOM 953 O O . GLY A 1 124 ? -0.933 13.685 -23.963 1.00 34.25 124 GLY A O 1
ATOM 954 N N . VAL A 1 125 ? -0.090 15.283 -22.591 1.00 32.59 125 VAL A N 1
ATOM 955 C CA . VAL A 1 125 ? -0.509 16.472 -23.329 1.00 32.59 125 VAL A CA 1
ATOM 956 C C . VAL A 1 125 ? 0.743 17.029 -23.982 1.00 32.59 125 VAL A C 1
ATOM 958 O O . VAL A 1 125 ? 1.762 17.121 -23.259 1.00 32.59 125 VAL A O 1
#

Organism: Ignicoccus hospitalis (strain KIN4/I / DSM 18386 / JCM 14125) (NCBI:txid453591)

Secondary structure (DSSP, 8-state):
-PPPP------HHHHHHHHHHHHHHTS-HHHHHHHHHHHHHHHHHHHH-TT-EEEEEEEEEGGGHHHHHHHHTT----EEEEEEETTTEEEEEEEEEGGGHHHHHHHHTSSSEEEEEE-------

Foldseek 3Di:
DDDDDDDDDDDPVVVVVLVVVCVVVVHDSVVSVVVVVVQVVLVVVQLVAQAFKKKKWWKAFLVCVVVLVVLCVVDPWPFPDWDQDPNTIIITITTHGNVPSVSVVSSVPGHTDIDIDGDPPPPDD

InterPro domains:
  IPR002145 Ribbon-helix-helix protein, CopG [PF01402] (4-36)
  IPR010985 Ribbon-helix-helix [SSF47598] (4-40)
  IPR013321 Arc-type ribbon-helix-helix [G3DSA:1.10.1220.10] (5-45)